Protein AF-A0A925E236-F1 (afdb_monomer)

Mean predicted aligned error: 4.49 Å

Nearest PDB structures (foldseek):
  7tbj-assembly1_A5  TM=5.707E-01  e=5.492E-01  Homo sapiens
  7tbl-assembly1_A6-7  TM=5.707E-01  e=6.095E-01  Homo sapiens
  5jr9-assembly1_B  TM=5.637E-01  e=1.027E+00  Nanoarchaeum equitans Kin4-M
  1key-assembly1_C-2  TM=3.580E-01  e=3.587E+00  Mus musculus

Radius of gyration: 16.03 Å; Cα contacts (8 Å, |Δi|>4): 100; chains: 1; bounding box: 38×28×46 Å

Sequence (121 aa):
MADESVRLQLEIAIEKIGSTVDITKTDLSWLEDPEWYAFQDACCDLVDYYAQHGDTVIGPLALGEYADFTRLLRKTLLFQEIDKQRSNQAEEASIFLEGWMDEIRKETMTNLRYQHPELDL

Structure (mmCIF, N/CA/C/O backbone):
data_AF-A0A925E236-F1
#
_entry.id   AF-A0A925E236-F1
#
loop_
_atom_site.group_PDB
_atom_site.id
_atom_site.type_symbol
_atom_site.label_atom_id
_atom_site.label_alt_id
_atom_site.label_comp_id
_atom_site.label_asym_id
_atom_site.label_entity_id
_atom_site.label_seq_id
_atom_site.pdbx_PDB_ins_code
_atom_site.Cartn_x
_atom_site.Cartn_y
_atom_site.Car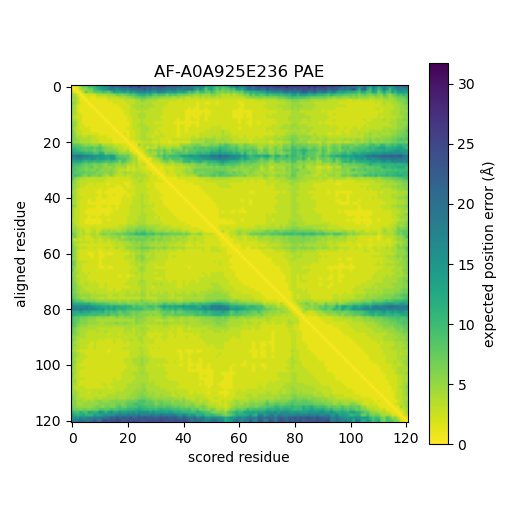tn_z
_atom_site.occupancy
_atom_site.B_iso_or_equiv
_atom_site.auth_seq_id
_atom_site.auth_comp_id
_atom_site.auth_asym_id
_atom_site.auth_atom_id
_atom_site.pdbx_PDB_model_num
ATOM 1 N N . MET A 1 1 ? 11.322 -1.315 -22.669 1.00 56.31 1 MET A N 1
ATOM 2 C CA . MET A 1 1 ? 10.174 -0.577 -22.107 1.00 56.31 1 MET A CA 1
ATOM 3 C C . MET A 1 1 ? 9.503 -1.515 -21.134 1.00 56.31 1 MET A C 1
ATOM 5 O O . MET A 1 1 ? 9.352 -2.677 -21.499 1.00 56.31 1 MET A O 1
ATOM 9 N N . ALA A 1 2 ? 9.211 -1.047 -19.921 1.00 67.19 2 ALA A N 1
ATOM 10 C CA . ALA A 1 2 ? 8.460 -1.823 -18.941 1.00 67.19 2 ALA A CA 1
ATOM 11 C C . ALA A 1 2 ? 7.095 -2.211 -19.531 1.00 67.19 2 ALA A C 1
ATOM 13 O O . ALA A 1 2 ? 6.510 -1.436 -20.295 1.00 67.19 2 ALA A O 1
ATOM 14 N N . ASP A 1 3 ? 6.628 -3.422 -19.234 1.00 77.12 3 ASP A N 1
ATOM 15 C CA . ASP A 1 3 ? 5.298 -3.860 -19.647 1.00 77.12 3 ASP A CA 1
ATOM 16 C C . ASP A 1 3 ? 4.260 -3.294 -18.676 1.00 77.12 3 ASP A C 1
ATOM 18 O O . ASP A 1 3 ? 3.951 -3.884 -17.640 1.00 77.12 3 ASP A O 1
ATOM 22 N N . GLU A 1 4 ? 3.713 -2.135 -19.039 1.00 84.81 4 GLU A N 1
ATOM 23 C CA . GLU A 1 4 ? 2.673 -1.447 -18.276 1.00 84.81 4 GLU A CA 1
ATOM 24 C C . GLU A 1 4 ? 1.451 -2.344 -17.999 1.00 84.81 4 GLU A C 1
ATOM 26 O O . GLU A 1 4 ? 0.767 -2.166 -16.989 1.00 84.81 4 GLU A O 1
ATOM 31 N N . SER A 1 5 ? 1.185 -3.344 -18.852 1.00 90.19 5 SER A N 1
ATOM 32 C CA . SER A 1 5 ? 0.070 -4.268 -18.647 1.00 90.19 5 SER A CA 1
ATOM 33 C C . SER A 1 5 ? 0.252 -5.123 -17.395 1.00 90.19 5 SER A C 1
ATOM 35 O O . SER A 1 5 ? -0.749 -5.485 -16.777 1.00 90.19 5 SER A O 1
ATOM 37 N N . VAL A 1 6 ? 1.489 -5.464 -17.023 1.00 92.44 6 VAL A N 1
ATOM 38 C CA . VAL A 1 6 ? 1.765 -6.259 -15.817 1.00 92.44 6 VAL A CA 1
ATOM 39 C C . VAL A 1 6 ? 1.564 -5.400 -14.572 1.00 92.44 6 VAL A C 1
ATOM 41 O O . VAL A 1 6 ? 0.830 -5.813 -13.674 1.00 92.44 6 VAL A O 1
ATOM 44 N N . ARG A 1 7 ? 2.113 -4.174 -14.556 1.00 94.56 7 ARG A N 1
ATOM 45 C CA . ARG A 1 7 ? 1.868 -3.195 -13.482 1.00 94.56 7 ARG A CA 1
ATOM 46 C C . ARG A 1 7 ? 0.376 -3.005 -13.240 1.00 94.56 7 ARG A C 1
ATOM 48 O O . ARG A 1 7 ? -0.093 -3.117 -12.112 1.00 94.56 7 ARG A O 1
ATOM 55 N N . LEU A 1 8 ? -0.375 -2.751 -14.313 1.00 95.50 8 LEU A N 1
ATOM 56 C CA . LEU A 1 8 ? -1.809 -2.495 -14.233 1.00 95.50 8 LEU A CA 1
ATOM 57 C C . LEU A 1 8 ? -2.582 -3.700 -13.678 1.00 95.50 8 LEU A C 1
ATOM 59 O O . LEU A 1 8 ? -3.527 -3.518 -12.917 1.00 95.50 8 LEU A O 1
ATOM 63 N N . GLN A 1 9 ? -2.196 -4.930 -14.030 1.00 96.00 9 GLN A N 1
ATOM 64 C CA . GLN A 1 9 ? -2.831 -6.134 -13.483 1.00 96.00 9 GLN A CA 1
ATOM 65 C C . GLN A 1 9 ? -2.595 -6.283 -11.978 1.00 96.00 9 GLN A C 1
ATOM 67 O O . GLN A 1 9 ? -3.537 -6.611 -11.257 1.00 96.00 9 GLN A O 1
ATOM 72 N N . LEU A 1 10 ? -1.373 -6.017 -11.510 1.00 96.06 10 LEU A N 1
ATOM 73 C CA . LEU A 1 10 ? -1.040 -6.027 -10.082 1.00 96.06 10 LEU A CA 1
ATOM 74 C C . LEU A 1 10 ? -1.807 -4.936 -9.331 1.00 96.06 10 LEU A C 1
ATOM 76 O O . LEU A 1 10 ? -2.403 -5.190 -8.293 1.00 96.06 10 LEU A O 1
ATOM 80 N N . GLU A 1 11 ? -1.881 -3.742 -9.904 1.00 96.25 11 GLU A N 1
ATOM 81 C CA . GLU A 1 11 ? -2.638 -2.622 -9.350 1.00 96.25 11 GLU A CA 1
ATOM 82 C C . GLU A 1 11 ? -4.142 -2.895 -9.232 1.00 96.25 11 GLU A C 1
ATOM 84 O O . GLU A 1 11 ? -4.738 -2.619 -8.193 1.00 96.25 11 GLU A O 1
ATOM 89 N N . ILE A 1 12 ? -4.753 -3.487 -10.262 1.00 96.62 12 ILE A N 1
ATOM 90 C CA . ILE A 1 12 ? -6.156 -3.923 -10.213 1.00 96.62 12 ILE A CA 1
ATOM 91 C C . ILE A 1 12 ? -6.344 -5.015 -9.152 1.00 96.62 12 ILE A C 1
ATOM 93 O O . ILE A 1 12 ? -7.386 -5.066 -8.498 1.00 96.62 12 ILE A O 1
ATOM 97 N N . ALA A 1 13 ? -5.366 -5.909 -8.978 1.00 95.62 13 ALA A N 1
ATOM 98 C CA . ALA A 1 13 ? -5.424 -6.928 -7.938 1.00 95.62 13 ALA A CA 1
ATOM 99 C C . ALA A 1 13 ? -5.382 -6.299 -6.537 1.00 95.62 13 ALA A C 1
ATOM 101 O O . ALA A 1 13 ? -6.215 -6.662 -5.709 1.00 95.62 13 ALA A O 1
ATOM 102 N N . ILE A 1 14 ? -4.495 -5.326 -6.304 1.00 95.88 14 ILE A N 1
ATOM 103 C CA . ILE A 1 14 ? -4.415 -4.575 -5.044 1.00 95.88 14 ILE A CA 1
ATOM 104 C C . ILE A 1 14 ? -5.738 -3.862 -4.761 1.00 95.88 14 ILE A C 1
ATOM 106 O O . ILE A 1 14 ? -6.302 -4.084 -3.698 1.00 95.88 14 ILE A O 1
ATOM 110 N N . GLU A 1 15 ? -6.278 -3.084 -5.707 1.00 95.56 15 GLU A N 1
ATOM 111 C CA . GLU A 1 15 ? -7.568 -2.385 -5.542 1.00 95.56 15 GLU A CA 1
ATOM 112 C C . GLU A 1 15 ? -8.700 -3.375 -5.225 1.00 95.56 15 GLU A C 1
ATOM 114 O O . GLU A 1 15 ? -9.493 -3.196 -4.296 1.00 95.56 15 GLU A O 1
ATOM 119 N N . LYS A 1 16 ? -8.757 -4.490 -5.962 1.00 95.19 16 LYS A N 1
ATOM 120 C CA . LYS A 1 16 ? -9.777 -5.514 -5.746 1.00 95.19 16 LYS A CA 1
ATOM 121 C C . LYS A 1 16 ? -9.661 -6.144 -4.360 1.00 95.19 16 LYS A C 1
ATOM 123 O O . LYS A 1 16 ? -10.688 -6.310 -3.710 1.00 95.19 16 LYS A O 1
ATOM 128 N N . ILE A 1 17 ? -8.461 -6.509 -3.913 1.00 94.44 17 ILE A N 1
ATOM 129 C CA . ILE A 1 17 ? -8.253 -7.111 -2.589 1.00 94.44 17 ILE A CA 1
ATOM 130 C C . ILE A 1 17 ? -8.497 -6.069 -1.490 1.00 94.44 17 ILE A C 1
ATOM 132 O O . ILE A 1 17 ? -9.215 -6.361 -0.536 1.00 94.44 17 ILE A O 1
ATOM 136 N N . GLY A 1 18 ? -8.011 -4.839 -1.659 1.00 91.62 18 GLY A N 1
ATOM 137 C CA . GLY A 1 18 ? -8.254 -3.715 -0.752 1.00 91.62 18 GLY A CA 1
ATOM 138 C C . GLY A 1 18 ? -9.745 -3.482 -0.516 1.00 91.62 18 GLY A C 1
ATOM 139 O O . GLY A 1 18 ? -10.185 -3.388 0.628 1.00 91.62 18 GLY A O 1
ATOM 140 N N . SER A 1 19 ? -10.558 -3.555 -1.576 1.00 90.75 19 SER A N 1
ATOM 141 C CA . SER A 1 19 ? -12.022 -3.443 -1.481 1.00 90.75 19 SER A CA 1
ATOM 142 C C . SER A 1 19 ? -12.709 -4.569 -0.690 1.00 90.75 19 SER A C 1
ATOM 144 O O . SER A 1 19 ? -13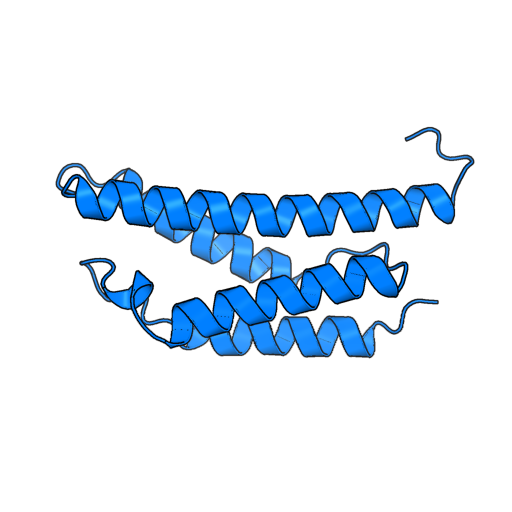.866 -4.418 -0.291 1.00 90.75 19 SER A O 1
ATOM 146 N N . THR A 1 20 ? -12.026 -5.700 -0.466 1.00 91.50 20 THR A N 1
ATOM 147 C CA . THR A 1 20 ? -12.540 -6.823 0.340 1.00 91.50 20 THR A CA 1
ATOM 148 C C . THR A 1 20 ? -12.169 -6.735 1.815 1.00 91.50 20 THR A C 1
ATOM 150 O O . THR A 1 20 ? -12.780 -7.428 2.626 1.00 91.50 20 THR A O 1
ATOM 153 N N . VAL A 1 21 ? -11.218 -5.871 2.179 1.00 88.12 21 VAL A N 1
ATOM 154 C CA . VAL A 1 21 ? -10.866 -5.625 3.577 1.00 88.12 21 VAL A CA 1
ATOM 155 C C . VAL A 1 21 ? -12.034 -4.906 4.251 1.00 88.12 21 VAL A C 1
ATOM 157 O O . VAL A 1 21 ? -12.415 -3.802 3.857 1.00 88.12 21 VAL A O 1
ATOM 160 N N . ASP A 1 22 ? -12.623 -5.520 5.279 1.00 83.00 22 ASP A N 1
ATOM 161 C CA . ASP A 1 22 ? -13.780 -4.950 5.974 1.00 83.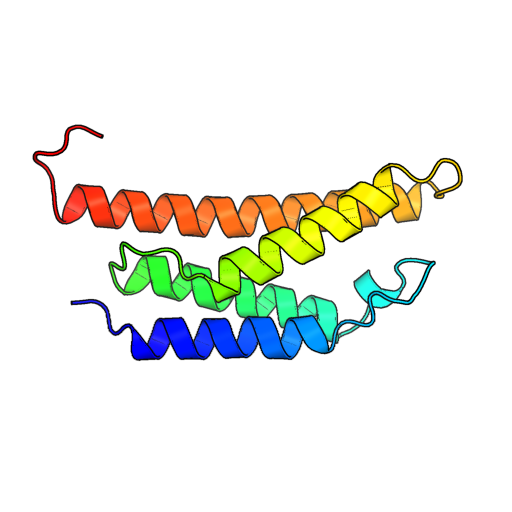00 22 ASP A CA 1
ATOM 162 C C . ASP A 1 22 ? -13.373 -3.834 6.949 1.00 83.00 22 ASP A C 1
ATOM 164 O O . ASP A 1 22 ? -13.381 -3.969 8.175 1.00 83.00 22 ASP A O 1
ATOM 168 N N . ILE A 1 23 ? -13.065 -2.674 6.376 1.00 77.69 23 ILE A N 1
ATOM 169 C CA . ILE A 1 23 ? -12.673 -1.466 7.105 1.00 77.69 23 ILE A CA 1
ATOM 170 C C . ILE A 1 23 ? -13.807 -0.851 7.941 1.00 77.69 23 ILE A C 1
ATOM 172 O O . ILE A 1 23 ? -13.590 0.136 8.646 1.00 77.69 23 ILE A O 1
ATOM 176 N N . THR A 1 24 ? -15.029 -1.391 7.854 1.00 74.44 24 THR A N 1
ATOM 177 C CA . THR A 1 24 ? -16.178 -0.907 8.634 1.00 74.44 24 THR A CA 1
ATOM 178 C C . THR A 1 24 ? -16.183 -1.449 10.059 1.00 74.44 24 THR A C 1
ATOM 180 O O . THR A 1 24 ? -16.873 -0.898 10.923 1.00 74.44 24 THR A O 1
ATOM 183 N N . LYS A 1 25 ? -15.374 -2.480 10.333 1.00 70.88 25 LYS A N 1
ATOM 184 C CA . LYS A 1 25 ? -15.181 -3.010 11.681 1.00 70.88 25 LYS A CA 1
ATOM 185 C C . LYS A 1 25 ? -14.492 -1.959 12.548 1.00 70.88 25 LYS A C 1
ATOM 187 O O . LYS A 1 25 ? -13.306 -1.660 12.408 1.00 70.88 25 LYS A O 1
ATOM 192 N N . THR A 1 26 ? -15.270 -1.389 13.463 1.00 64.50 26 THR A N 1
ATOM 193 C CA . THR A 1 26 ? -14.858 -0.286 14.344 1.00 64.50 26 THR A CA 1
ATOM 194 C C . THR A 1 26 ? -13.740 -0.658 15.312 1.00 64.50 26 THR A C 1
ATOM 196 O O . THR A 1 26 ? -13.113 0.226 15.882 1.00 64.50 26 THR A O 1
ATOM 199 N N . ASP A 1 27 ? -13.505 -1.950 15.524 1.00 68.56 27 ASP A N 1
ATOM 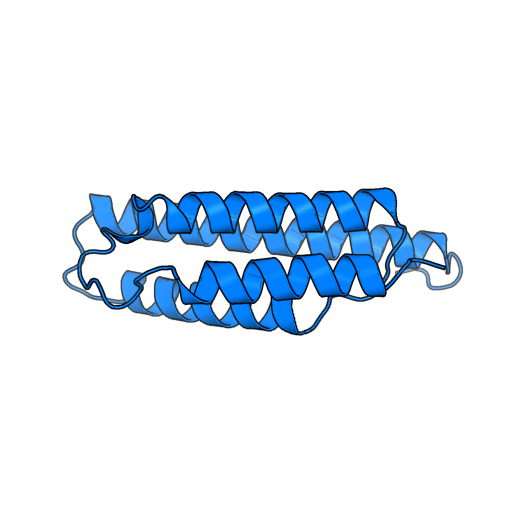200 C CA . ASP A 1 27 ? -12.509 -2.479 16.453 1.00 68.56 27 ASP A CA 1
ATOM 201 C C . ASP A 1 27 ? -11.167 -2.822 15.789 1.00 68.56 27 ASP A C 1
ATOM 203 O O . ASP A 1 27 ? -10.304 -3.387 16.456 1.00 68.56 27 ASP A O 1
ATOM 207 N N . LEU A 1 28 ? -10.982 -2.508 14.500 1.00 80.25 28 LEU A N 1
ATOM 208 C CA . LEU A 1 28 ? -9.798 -2.886 13.714 1.00 80.25 28 LEU A CA 1
ATOM 209 C C . LEU A 1 28 ? -9.518 -4.392 13.678 1.00 80.25 28 LEU A C 1
ATOM 211 O O . LEU A 1 28 ? -8.404 -4.795 13.353 1.00 80.25 28 LEU A O 1
ATOM 215 N N . SER A 1 29 ? -10.510 -5.237 13.970 1.00 82.00 29 SER A N 1
ATOM 216 C CA . SER A 1 29 ? -10.358 -6.690 13.824 1.00 82.00 29 SER A CA 1
ATOM 217 C C . SER A 1 29 ? -10.021 -7.098 12.388 1.00 82.00 29 SER A C 1
ATOM 219 O O . SER A 1 29 ? -9.418 -8.143 12.182 1.00 82.00 29 SER A O 1
ATOM 221 N N . TRP A 1 30 ? -10.302 -6.234 11.408 1.00 81.56 30 TRP A N 1
ATOM 222 C CA . TRP A 1 30 ? -9.889 -6.429 10.023 1.00 81.56 30 TRP A CA 1
ATOM 223 C C . TRP A 1 30 ? -8.371 -6.469 9.807 1.00 81.56 30 TRP A C 1
ATOM 225 O O . TRP A 1 30 ? -7.926 -7.037 8.819 1.00 81.56 30 TRP A O 1
ATOM 235 N N . LEU A 1 31 ? -7.558 -5.946 10.733 1.00 85.56 31 LEU A N 1
ATOM 236 C CA . LEU A 1 31 ? -6.095 -6.097 10.687 1.00 85.56 31 LEU A CA 1
ATOM 237 C C . LEU A 1 31 ? -5.629 -7.534 10.967 1.00 85.56 31 LEU A C 1
ATOM 239 O O . LEU A 1 31 ? -4.467 -7.862 10.744 1.00 85.56 31 LEU A O 1
ATOM 243 N N . GLU A 1 32 ? -6.520 -8.381 11.474 1.00 86.00 32 GLU A N 1
ATOM 244 C CA . GLU A 1 32 ? -6.283 -9.805 11.715 1.00 86.00 32 GLU A CA 1
ATOM 245 C C . GLU A 1 32 ? -7.003 -10.674 10.667 1.00 86.00 32 GLU A C 1
ATOM 247 O O . GLU A 1 32 ? -6.859 -11.900 10.675 1.00 86.00 32 GLU A O 1
ATOM 252 N N . ASP A 1 33 ? -7.768 -10.057 9.759 1.00 88.81 33 ASP A N 1
ATOM 253 C CA . ASP A 1 33 ? -8.495 -10.771 8.718 1.00 88.81 33 ASP A CA 1
ATOM 254 C C . ASP A 1 33 ? -7.535 -11.262 7.615 1.00 88.81 33 ASP A C 1
ATOM 256 O O . ASP A 1 33 ? -6.587 -10.560 7.243 1.00 88.81 33 ASP A O 1
ATOM 260 N N . PRO A 1 34 ? -7.789 -12.444 7.022 1.00 91.25 34 PRO A N 1
ATOM 261 C CA . PRO A 1 34 ? -7.010 -12.964 5.897 1.00 91.25 34 PRO A CA 1
ATOM 262 C C . PRO A 1 34 ? -6.885 -11.992 4.717 1.00 91.25 34 PRO A C 1
ATOM 264 O O . PRO A 1 34 ? -5.857 -11.964 4.043 1.00 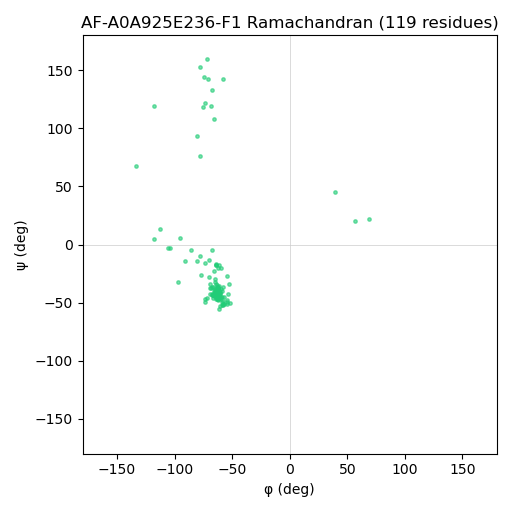91.25 34 PRO A O 1
ATOM 267 N N . GLU A 1 35 ? -7.918 -11.189 4.468 1.00 92.69 35 GLU A N 1
ATOM 268 C CA 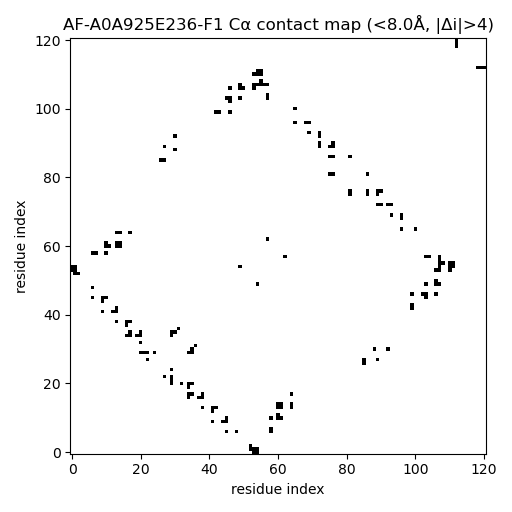. GLU A 1 35 ? -7.975 -10.214 3.381 1.00 92.69 35 GLU A CA 1
ATOM 269 C C . GLU A 1 35 ? -6.926 -9.108 3.540 1.00 92.69 35 GLU A C 1
ATOM 271 O O . GLU A 1 35 ? -6.356 -8.655 2.547 1.00 92.69 35 GLU A O 1
ATOM 276 N N . TRP A 1 36 ? -6.613 -8.707 4.776 1.00 93.56 36 TRP A N 1
ATOM 277 C CA . TRP A 1 36 ? -5.555 -7.734 5.037 1.00 93.56 36 TRP A CA 1
ATOM 278 C C . TRP A 1 36 ? -4.175 -8.303 4.705 1.00 93.56 36 TRP A C 1
ATOM 280 O O . TRP A 1 36 ? -3.386 -7.641 4.036 1.00 93.56 36 TRP A O 1
ATOM 290 N N . TYR A 1 37 ? -3.893 -9.549 5.086 1.00 93.88 37 TYR A N 1
ATOM 291 C CA . TYR A 1 37 ? -2.633 -10.202 4.718 1.00 93.88 37 TYR A CA 1
ATOM 292 C C . TYR A 1 37 ? -2.511 -10.397 3.203 1.00 93.88 37 TYR A C 1
ATOM 294 O O . TYR A 1 37 ? -1.464 -10.110 2.632 1.00 93.88 37 TYR A O 1
ATOM 302 N N . ALA A 1 38 ? -3.598 -10.787 2.531 1.00 95.25 38 ALA A N 1
ATOM 303 C CA . ALA A 1 38 ? -3.621 -10.887 1.074 1.00 95.25 38 ALA A CA 1
ATOM 304 C C . ALA A 1 38 ? -3.363 -9.531 0.390 1.00 95.25 38 ALA A C 1
ATOM 306 O O . ALA A 1 38 ? -2.709 -9.478 -0.651 1.00 95.25 38 ALA A O 1
ATOM 307 N N . PHE A 1 39 ? -3.856 -8.433 0.972 1.00 95.75 39 PHE A N 1
ATOM 308 C CA . PHE A 1 39 ? -3.549 -7.083 0.503 1.00 95.75 39 PHE A CA 1
ATOM 309 C C . PHE A 1 39 ? -2.055 -6.768 0.659 1.00 95.75 39 PHE A C 1
ATOM 311 O O . PHE A 1 39 ? -1.436 -6.272 -0.280 1.00 95.75 39 PHE A O 1
ATOM 318 N N . GLN A 1 40 ? -1.456 -7.096 1.810 1.00 95.44 40 GLN A N 1
ATOM 319 C CA . GLN A 1 40 ? -0.024 -6.888 2.038 1.00 95.44 40 GLN A CA 1
ATOM 320 C C . GLN A 1 40 ? 0.848 -7.671 1.049 1.00 95.44 40 GLN A C 1
ATOM 322 O O . GLN A 1 40 ? 1.807 -7.118 0.510 1.00 95.44 40 GLN A O 1
ATOM 327 N N . ASP A 1 41 ? 0.494 -8.926 0.774 1.00 96.75 41 ASP A N 1
ATOM 328 C CA . ASP A 1 41 ? 1.202 -9.765 -0.195 1.00 96.75 41 ASP A CA 1
ATOM 329 C C . ASP A 1 41 ? 1.129 -9.164 -1.609 1.00 96.75 41 ASP A C 1
ATOM 331 O O . ASP A 1 41 ? 2.153 -9.029 -2.277 1.00 96.75 41 ASP A O 1
ATOM 335 N N . ALA A 1 42 ? -0.048 -8.693 -2.038 1.00 96.44 42 ALA A N 1
ATOM 336 C CA . ALA A 1 42 ? -0.209 -8.041 -3.340 1.00 96.44 42 ALA A CA 1
ATOM 337 C C . ALA A 1 42 ? 0.608 -6.737 -3.459 1.00 96.44 42 ALA A C 1
ATOM 339 O O . ALA A 1 42 ? 1.147 -6.419 -4.521 1.00 96.44 42 ALA A O 1
ATOM 340 N N . CYS A 1 43 ? 0.737 -5.986 -2.363 1.00 96.75 43 CYS A N 1
ATOM 341 C CA . CYS A 1 43 ? 1.608 -4.815 -2.291 1.00 96.75 43 CYS A CA 1
ATOM 342 C C . CYS A 1 43 ? 3.088 -5.190 -2.488 1.00 96.75 43 CYS A C 1
ATOM 344 O O . CYS A 1 43 ? 3.798 -4.503 -3.230 1.00 96.75 43 CYS A O 1
ATOM 346 N N . CYS A 1 44 ? 3.546 -6.288 -1.877 1.00 96.06 44 CYS A N 1
ATOM 347 C CA . CYS A 1 44 ? 4.899 -6.816 -2.071 1.00 96.06 44 CYS A CA 1
ATOM 348 C C . CYS A 1 44 ? 5.143 -7.255 -3.524 1.00 96.06 44 CYS A C 1
ATOM 350 O O . CYS A 1 44 ? 6.171 -6.890 -4.094 1.00 96.06 44 CYS A O 1
ATOM 352 N N . ASP A 1 45 ? 4.181 -7.935 -4.158 1.00 96.44 45 ASP A N 1
ATOM 353 C CA . ASP A 1 45 ? 4.279 -8.328 -5.573 1.00 96.44 45 ASP A CA 1
ATOM 354 C C . ASP A 1 45 ? 4.486 -7.110 -6.496 1.00 96.44 45 ASP A C 1
ATOM 356 O O . ASP A 1 45 ? 5.241 -7.165 -7.473 1.00 96.44 45 ASP A O 1
ATOM 360 N N . LEU A 1 46 ? 3.848 -5.975 -6.181 1.00 96.31 46 LEU A N 1
ATOM 361 C CA . LEU A 1 46 ? 4.041 -4.736 -6.934 1.00 96.31 46 LEU A CA 1
ATOM 362 C C . LEU A 1 46 ? 5.441 -4.136 -6.731 1.00 96.31 46 LEU A C 1
ATOM 364 O O . LEU A 1 46 ? 6.024 -3.634 -7.692 1.00 96.31 46 LEU A O 1
ATOM 368 N N . VAL A 1 47 ? 6.011 -4.206 -5.524 1.00 96.06 47 VAL A N 1
ATOM 369 C CA . VAL A 1 47 ? 7.405 -3.779 -5.278 1.00 96.06 47 VAL A CA 1
ATOM 370 C C . VAL A 1 47 ? 8.373 -4.617 -6.110 1.00 96.06 47 VAL A C 1
ATOM 372 O O . VAL A 1 47 ? 9.229 -4.061 -6.803 1.00 96.06 47 VAL A O 1
ATOM 375 N N . ASP A 1 48 ? 8.189 -5.938 -6.110 1.00 95.50 48 ASP A N 1
ATOM 376 C CA . ASP A 1 48 ? 9.005 -6.860 -6.901 1.00 95.50 48 ASP A CA 1
ATOM 377 C C . ASP A 1 48 ? 8.918 -6.552 -8.400 1.00 95.50 48 ASP A C 1
ATOM 379 O O . ASP A 1 48 ? 9.931 -6.590 -9.107 1.00 95.50 48 ASP A O 1
ATOM 383 N N . TYR A 1 49 ? 7.736 -6.170 -8.894 1.00 95.38 49 TYR A N 1
ATOM 384 C CA . TYR A 1 49 ? 7.585 -5.702 -10.268 1.00 95.38 49 TYR A CA 1
ATOM 385 C C . TYR A 1 49 ? 8.480 -4.487 -10.565 1.00 95.38 49 TYR A C 1
ATOM 387 O O . TYR A 1 49 ? 9.234 -4.531 -11.545 1.00 95.38 49 TYR A O 1
ATOM 395 N N . TYR A 1 50 ? 8.448 -3.436 -9.733 1.00 94.50 50 TYR A N 1
ATOM 396 C CA . TYR A 1 50 ? 9.255 -2.224 -9.947 1.00 94.50 50 TYR A CA 1
ATOM 397 C C . TYR A 1 50 ? 10.760 -2.503 -9.914 1.00 94.50 50 TYR A C 1
ATOM 399 O O . TYR A 1 50 ? 11.497 -1.960 -10.743 1.00 94.50 50 TYR A O 1
ATOM 407 N N . ALA A 1 51 ? 11.204 -3.384 -9.014 1.00 92.31 51 ALA A N 1
ATOM 408 C CA . ALA A 1 51 ? 12.601 -3.801 -8.917 1.00 92.31 51 ALA A CA 1
ATOM 409 C C . ALA A 1 51 ? 13.083 -4.569 -10.166 1.00 92.31 51 ALA A C 1
ATOM 411 O O . ALA A 1 51 ? 14.261 -4.521 -10.520 1.00 92.31 51 ALA A O 1
ATOM 412 N N . GLN A 1 52 ? 12.185 -5.284 -10.854 1.00 92.50 52 GLN A N 1
ATOM 413 C CA . GLN A 1 52 ? 12.537 -6.163 -11.977 1.00 92.50 52 GLN A CA 1
ATOM 414 C C . GLN A 1 52 ? 12.360 -5.523 -13.361 1.00 92.50 52 GLN A C 1
ATOM 416 O O . GLN A 1 52 ? 13.098 -5.858 -14.289 1.00 92.50 52 GLN A O 1
ATOM 421 N N . HIS A 1 53 ? 11.381 -4.630 -13.530 1.00 89.94 53 HIS A N 1
ATOM 422 C CA . HIS A 1 53 ? 10.919 -4.213 -14.863 1.00 89.94 53 HIS A CA 1
ATOM 423 C C . HIS A 1 53 ? 11.406 -2.832 -15.302 1.00 89.94 53 HIS A C 1
ATOM 425 O O . HIS A 1 53 ? 11.161 -2.432 -16.443 1.00 89.94 53 HIS A O 1
ATOM 431 N N . GLY A 1 54 ? 12.136 -2.111 -14.446 1.00 86.19 54 GLY A N 1
ATOM 432 C CA . GLY A 1 54 ? 12.686 -0.810 -14.814 1.00 86.19 54 GLY A CA 1
ATOM 433 C C . GLY A 1 54 ? 11.614 0.270 -14.997 1.00 86.19 54 GLY A C 1
ATOM 434 O O . GLY A 1 54 ? 11.837 1.220 -15.747 1.00 86.19 54 GLY A O 1
ATOM 435 N N . ASP A 1 55 ? 10.431 0.095 -14.403 1.00 91.62 55 ASP A N 1
ATOM 436 C CA . ASP A 1 55 ? 9.323 1.041 -14.535 1.00 91.62 55 ASP A CA 1
ATOM 437 C C . ASP A 1 55 ? 9.630 2.337 -13.767 1.00 91.62 55 ASP A C 1
ATOM 439 O O . ASP A 1 55 ? 10.251 2.320 -12.701 1.00 91.62 55 ASP A O 1
ATOM 443 N N . THR A 1 56 ? 9.226 3.466 -14.342 1.00 92.31 56 THR A N 1
ATOM 444 C CA . THR A 1 56 ? 9.489 4.825 -13.847 1.00 92.31 56 THR A CA 1
ATOM 445 C C . THR A 1 56 ? 8.209 5.581 -13.506 1.00 92.31 56 THR A C 1
ATOM 447 O O . THR A 1 56 ? 8.266 6.753 -13.125 1.00 92.31 56 THR A O 1
ATOM 450 N N . VAL A 1 57 ? 7.053 4.919 -13.591 1.00 92.12 57 VAL A N 1
ATOM 451 C CA . VAL A 1 57 ? 5.749 5.512 -13.298 1.00 92.12 57 VAL A CA 1
ATOM 452 C C . VAL A 1 57 ? 5.102 4.793 -12.124 1.00 92.12 57 VAL A C 1
ATOM 454 O O . VAL A 1 57 ? 4.784 3.611 -12.220 1.00 92.12 57 VAL A O 1
ATOM 457 N N . ILE A 1 58 ? 4.837 5.523 -11.037 1.00 93.12 58 ILE A N 1
ATOM 458 C CA . ILE A 1 58 ? 3.959 5.042 -9.962 1.00 93.12 58 ILE A CA 1
ATOM 459 C C . ILE A 1 58 ? 2.520 5.098 -10.462 1.00 93.12 58 ILE A C 1
ATOM 461 O O . ILE A 1 58 ? 2.042 6.171 -10.843 1.00 93.12 58 ILE A O 1
ATOM 465 N N . GLY A 1 59 ? 1.824 3.966 -10.474 1.00 93.38 59 GLY A N 1
ATOM 466 C CA . GLY A 1 59 ? 0.466 3.957 -10.988 1.00 93.38 59 GLY A CA 1
ATOM 467 C C . GLY A 1 59 ? -0.587 4.513 -10.035 1.00 93.38 59 GLY A C 1
ATOM 468 O O . GLY A 1 59 ? -0.442 4.477 -8.809 1.00 93.38 59 GLY A O 1
ATOM 469 N N . PRO A 1 60 ? -1.683 5.039 -10.604 1.00 93.25 60 PRO A N 1
ATOM 470 C CA . PRO A 1 60 ? -2.692 5.768 -9.850 1.00 93.25 60 PRO A CA 1
ATOM 471 C C . PRO A 1 60 ? -3.519 4.880 -8.915 1.00 93.25 60 PRO A C 1
ATOM 473 O O . PRO A 1 60 ? -3.989 5.380 -7.898 1.00 93.25 60 PRO A O 1
ATOM 476 N N . LEU A 1 61 ? -3.696 3.592 -9.229 1.00 95.06 61 LEU A N 1
ATOM 477 C CA . LEU A 1 61 ? -4.490 2.681 -8.398 1.00 95.06 61 LEU A CA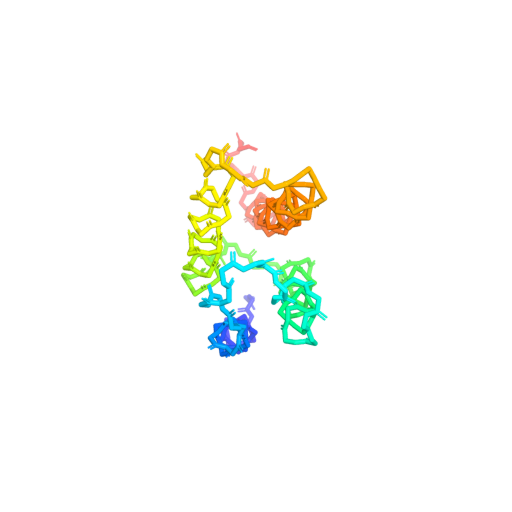 1
ATOM 478 C C . LEU A 1 61 ? -3.761 2.352 -7.089 1.00 95.06 61 LEU A C 1
ATOM 480 O O . LEU A 1 61 ? -4.337 2.509 -6.016 1.00 95.06 61 LEU A O 1
ATOM 484 N N . ALA A 1 62 ? -2.465 2.024 -7.158 1.00 93.25 62 ALA A N 1
ATOM 485 C CA . ALA A 1 62 ? -1.637 1.826 -5.965 1.00 93.25 62 ALA A CA 1
ATOM 486 C C . ALA A 1 62 ? -1.589 3.087 -5.082 1.00 93.25 62 ALA A C 1
ATOM 488 O O . ALA A 1 62 ? -1.682 3.002 -3.858 1.00 93.25 62 ALA A O 1
ATOM 489 N N . LEU A 1 63 ? -1.500 4.273 -5.699 1.00 95.00 63 LEU A N 1
ATOM 490 C CA . LEU A 1 63 ? -1.568 5.550 -4.979 1.00 95.00 63 LEU A CA 1
ATOM 491 C C . LEU A 1 63 ? -2.930 5.788 -4.317 1.00 95.00 63 LEU A C 1
ATOM 493 O O . LEU A 1 63 ? -2.974 6.341 -3.216 1.00 95.00 63 LEU A O 1
ATOM 497 N N . GLY A 1 64 ? -4.023 5.407 -4.982 1.00 94.62 64 GLY A N 1
ATOM 498 C CA . GLY A 1 64 ? -5.380 5.503 -4.448 1.00 94.62 64 GLY A CA 1
ATOM 499 C C . GLY A 1 64 ? -5.541 4.673 -3.178 1.00 94.62 64 GLY A C 1
ATOM 500 O O . GLY A 1 64 ? -5.887 5.219 -2.132 1.00 94.62 64 GLY A O 1
ATOM 501 N N . GLU A 1 65 ? -5.176 3.394 -3.249 1.00 94.44 65 GLU A N 1
ATOM 502 C CA . GLU A 1 65 ? -5.247 2.458 -2.122 1.00 94.44 65 GLU A CA 1
ATOM 503 C C . GLU A 1 65 ? -4.380 2.911 -0.943 1.00 94.44 65 GLU A C 1
ATOM 505 O O . GLU A 1 65 ? -4.854 2.991 0.193 1.00 94.44 65 GLU A O 1
ATOM 510 N N . TYR A 1 66 ? -3.137 3.325 -1.210 1.00 96.12 66 TYR A N 1
ATOM 511 C CA . TYR A 1 66 ? -2.281 3.928 -0.189 1.00 96.12 66 TYR A CA 1
ATOM 512 C C . TYR A 1 66 ? -2.964 5.125 0.486 1.00 96.12 66 TYR A C 1
ATOM 514 O O . TYR A 1 66 ? -3.066 5.182 1.712 1.00 96.12 66 TYR A O 1
ATOM 522 N N . ALA A 1 67 ? -3.485 6.075 -0.296 1.00 94.38 67 ALA A N 1
ATOM 523 C CA . ALA A 1 67 ? -4.123 7.269 0.246 1.00 94.38 67 ALA A CA 1
ATOM 524 C C . ALA A 1 67 ? -5.363 6.946 1.095 1.00 94.38 67 ALA A C 1
ATOM 526 O O . ALA A 1 67 ? -5.603 7.613 2.110 1.00 94.38 67 ALA A O 1
ATOM 527 N N . ASP A 1 68 ? -6.147 5.948 0.698 1.00 92.19 68 ASP A N 1
ATOM 528 C CA . ASP A 1 68 ? -7.377 5.566 1.379 1.00 92.19 68 ASP A CA 1
ATOM 529 C C . ASP A 1 68 ? -7.100 4.845 2.699 1.00 92.19 68 ASP A C 1
ATOM 531 O O . ASP A 1 68 ? -7.592 5.296 3.744 1.00 92.19 68 ASP A O 1
ATOM 535 N N . PHE A 1 69 ? -6.231 3.831 2.700 1.00 92.88 69 PHE A N 1
ATOM 536 C CA . PHE A 1 69 ? -5.839 3.137 3.927 1.00 92.88 69 PHE A CA 1
ATOM 537 C C . PHE A 1 69 ? -5.062 4.043 4.890 1.00 92.88 69 PHE A C 1
ATOM 539 O O . PHE A 1 69 ? -5.358 4.064 6.087 1.00 92.88 69 PHE A O 1
ATOM 546 N N . THR A 1 70 ? -4.137 4.882 4.404 1.00 93.44 70 THR A N 1
ATOM 547 C CA . THR A 1 70 ? -3.445 5.857 5.264 1.00 93.44 70 THR A CA 1
ATOM 548 C C . THR A 1 70 ? -4.432 6.837 5.899 1.00 93.44 70 THR A C 1
ATOM 550 O O . THR A 1 70 ? -4.315 7.168 7.083 1.00 93.44 70 THR A O 1
ATOM 553 N N . ARG A 1 71 ? -5.435 7.317 5.152 1.00 91.12 71 ARG A N 1
ATOM 554 C CA . ARG A 1 71 ? -6.458 8.219 5.703 1.00 91.12 71 ARG A CA 1
ATOM 555 C C . ARG A 1 71 ? -7.305 7.523 6.763 1.00 91.12 71 ARG A C 1
ATOM 557 O O . ARG A 1 71 ? -7.644 8.160 7.762 1.00 91.12 71 ARG A O 1
ATOM 564 N N . LEU A 1 72 ? -7.656 6.259 6.546 1.00 89.50 72 LEU A N 1
ATOM 565 C CA . LEU A 1 72 ? -8.392 5.446 7.507 1.00 89.50 72 LEU A CA 1
ATOM 566 C C . LEU A 1 72 ? -7.592 5.274 8.804 1.00 89.50 72 LEU A C 1
ATOM 568 O O . LEU A 1 72 ? -8.071 5.671 9.864 1.00 89.50 72 LEU A O 1
ATOM 572 N N . LEU A 1 73 ? -6.357 4.778 8.718 1.00 90.81 73 LEU A N 1
ATOM 573 C CA . LEU A 1 73 ? -5.502 4.532 9.884 1.00 90.81 73 LEU A CA 1
ATOM 574 C C . LEU A 1 73 ? -5.206 5.815 10.666 1.00 90.81 73 LEU A C 1
ATOM 576 O O . LEU A 1 73 ? -5.272 5.823 11.892 1.00 90.81 73 LEU A O 1
ATOM 580 N N . ARG A 1 74 ? -4.982 6.943 9.982 1.00 89.81 74 ARG A N 1
ATOM 581 C CA . ARG A 1 74 ? -4.823 8.242 10.657 1.00 89.81 74 ARG A CA 1
ATOM 582 C C . ARG A 1 74 ? -6.066 8.653 11.438 1.00 89.81 74 ARG A C 1
ATOM 584 O O . ARG A 1 74 ? -5.936 9.168 12.542 1.00 89.81 74 ARG A O 1
ATOM 591 N N . LYS A 1 75 ? -7.269 8.446 10.891 1.00 87.81 75 LYS A N 1
ATOM 592 C CA . LYS A 1 75 ? -8.516 8.730 11.624 1.00 87.81 75 LYS A CA 1
ATOM 593 C C . LYS A 1 75 ? -8.641 7.845 12.861 1.00 87.81 75 LYS A C 1
ATOM 595 O O . LYS A 1 75 ? -9.009 8.348 13.916 1.00 87.81 75 LYS A O 1
ATOM 600 N N . THR A 1 76 ? -8.302 6.568 12.723 1.00 85.56 76 THR A N 1
ATOM 601 C CA . THR A 1 76 ? -8.279 5.593 13.814 1.00 85.56 76 THR A CA 1
ATOM 602 C C . THR A 1 76 ? -7.328 6.012 14.936 1.00 85.56 76 THR A C 1
ATOM 604 O O . THR A 1 76 ? -7.735 6.068 16.091 1.00 85.56 76 THR A O 1
ATOM 607 N N . LEU A 1 77 ? -6.089 6.386 14.603 1.00 87.94 77 LEU A N 1
ATOM 608 C CA . LEU A 1 77 ? -5.071 6.807 15.576 1.00 87.94 77 LEU A CA 1
ATOM 609 C C . LEU A 1 77 ? -5.416 8.120 16.297 1.00 87.94 77 LEU A C 1
ATOM 611 O O . LEU A 1 77 ? -4.926 8.379 17.391 1.00 87.94 77 LEU A O 1
ATOM 615 N N . LEU A 1 78 ? -6.266 8.960 15.700 1.00 86.81 78 LEU A N 1
ATOM 616 C CA . LEU A 1 78 ? -6.752 10.199 16.315 1.00 86.81 78 LEU A CA 1
ATOM 617 C C . LEU A 1 78 ? -7.978 9.988 17.219 1.00 86.81 78 LEU A C 1
ATOM 619 O O . LEU A 1 78 ? -8.443 10.944 17.847 1.00 86.81 78 LEU A O 1
ATOM 623 N N . PHE A 1 79 ? -8.524 8.772 17.287 1.00 84.56 79 PHE A N 1
ATOM 624 C CA . PHE A 1 79 ? -9.691 8.473 18.106 1.00 84.56 79 PHE A CA 1
ATOM 625 C C . PHE A 1 79 ? -9.300 8.398 19.590 1.00 84.56 79 PHE A C 1
ATOM 627 O O . PHE A 1 79 ? -8.500 7.561 19.993 1.00 84.56 79 PHE A O 1
ATOM 634 N N . GLN A 1 80 ? -9.867 9.281 20.420 1.00 70.56 80 GLN A N 1
ATOM 635 C CA . GLN A 1 80 ? -9.426 9.501 21.810 1.00 70.56 80 GLN A CA 1
ATOM 636 C C . GLN A 1 80 ? -9.603 8.292 22.746 1.00 70.56 80 GLN A C 1
ATOM 638 O O . GLN A 1 80 ? -9.005 8.266 23.819 1.00 70.56 80 GLN A O 1
ATOM 643 N N . GLU A 1 81 ? -10.414 7.309 22.355 1.00 82.44 81 GLU A N 1
ATOM 644 C CA . GLU A 1 81 ? -10.782 6.150 23.179 1.00 82.44 81 GLU A CA 1
ATOM 645 C C . GLU A 1 81 ? -10.217 4.822 22.647 1.00 82.44 81 GLU A C 1
ATOM 647 O O . GLU A 1 81 ? -10.641 3.756 23.090 1.00 82.44 81 GLU A O 1
ATOM 652 N N . ILE A 1 82 ? -9.267 4.859 21.704 1.00 83.19 82 ILE A N 1
ATOM 653 C CA . ILE A 1 82 ? -8.622 3.637 21.215 1.00 83.19 82 ILE A CA 1
ATOM 654 C C . ILE A 1 82 ? -7.763 3.005 22.319 1.00 83.19 82 ILE A C 1
ATOM 656 O O . ILE A 1 82 ? -6.990 3.682 23.002 1.00 83.19 82 ILE A O 1
ATOM 660 N N . ASP A 1 83 ? -7.893 1.694 22.518 1.00 87.25 83 ASP A N 1
ATOM 661 C CA . ASP A 1 83 ? -7.015 0.992 23.446 1.00 87.25 83 ASP A CA 1
ATOM 662 C C . ASP A 1 83 ? -5.588 0.873 22.884 1.00 87.25 83 ASP A C 1
ATOM 664 O O . ASP A 1 83 ? -5.330 0.976 21.683 1.00 87.25 83 ASP A O 1
ATOM 668 N N . LYS A 1 84 ? -4.625 0.642 23.781 1.00 86.38 84 LYS A N 1
ATOM 669 C CA . LYS A 1 84 ? -3.200 0.631 23.431 1.00 86.38 84 LYS A CA 1
ATOM 670 C C . LYS A 1 84 ? -2.833 -0.461 22.420 1.00 86.38 84 LYS A C 1
ATOM 672 O O . LYS A 1 84 ? -1.967 -0.230 21.584 1.00 86.38 84 LYS A O 1
ATOM 677 N N . GLN A 1 85 ? -3.446 -1.642 22.505 1.00 85.75 85 GLN A N 1
ATOM 678 C CA . GLN A 1 85 ? -3.135 -2.731 21.579 1.00 85.75 85 GLN A CA 1
ATOM 679 C C . GLN A 1 85 ? -3.596 -2.362 20.167 1.00 85.75 85 GLN A C 1
ATOM 681 O O . GLN A 1 85 ? -2.840 -2.538 19.215 1.00 85.75 85 GLN A O 1
ATOM 686 N N . ARG A 1 86 ? -4.792 -1.784 20.043 1.00 82.81 86 ARG A N 1
ATOM 687 C CA . ARG A 1 86 ? -5.329 -1.320 18.759 1.00 82.81 86 ARG A CA 1
ATOM 688 C C . ARG A 1 86 ? -4.553 -0.137 18.185 1.00 82.81 86 ARG A C 1
ATOM 690 O O . ARG A 1 86 ? -4.319 -0.106 16.981 1.00 82.81 86 ARG A O 1
ATOM 697 N N . SER A 1 87 ? -4.080 0.781 19.031 1.00 88.75 87 SER A N 1
ATOM 698 C CA . SER A 1 87 ? -3.158 1.846 18.608 1.00 88.75 87 SER A CA 1
ATOM 699 C C . SER A 1 87 ? -1.886 1.266 17.990 1.00 88.75 87 SER A C 1
ATOM 701 O O . SER A 1 87 ? -1.521 1.649 16.885 1.00 88.75 87 SER A O 1
ATOM 703 N N . ASN A 1 88 ? -1.259 0.289 18.654 1.00 89.75 88 ASN A N 1
ATOM 704 C CA . ASN A 1 88 ? -0.053 -0.358 18.137 1.00 89.75 88 ASN A CA 1
ATOM 705 C C . ASN A 1 88 ? -0.310 -1.063 16.795 1.00 89.75 88 ASN A C 1
ATOM 707 O O . ASN A 1 88 ? 0.489 -0.929 15.878 1.00 89.75 88 ASN A O 1
ATOM 711 N N . GLN A 1 89 ? -1.431 -1.777 16.649 1.00 89.00 89 GLN A N 1
ATOM 712 C CA . GLN A 1 89 ? -1.773 -2.446 15.387 1.00 89.00 89 GLN A CA 1
ATOM 713 C C . GLN A 1 89 ? -2.002 -1.446 14.244 1.00 89.00 89 GLN A C 1
ATOM 715 O O . GLN A 1 89 ? -1.552 -1.669 13.122 1.00 89.00 89 GLN A O 1
ATOM 720 N N . ALA A 1 90 ? -2.671 -0.322 14.516 1.00 90.81 90 ALA A N 1
ATOM 721 C CA . ALA A 1 90 ? -2.849 0.737 13.527 1.00 90.81 90 ALA A CA 1
ATOM 722 C C . ALA A 1 90 ? -1.519 1.422 13.157 1.00 90.81 90 ALA A C 1
ATOM 724 O O . ALA A 1 90 ? -1.317 1.770 11.993 1.00 90.81 90 ALA A O 1
ATOM 725 N N . GLU A 1 91 ? -0.607 1.593 14.119 1.00 92.69 91 GLU A N 1
ATOM 726 C CA . GLU A 1 91 ? 0.757 2.076 13.872 1.00 92.69 91 GLU A CA 1
ATOM 727 C C . GLU A 1 91 ? 1.550 1.096 12.999 1.00 92.69 91 GLU A C 1
ATOM 729 O O . GLU A 1 91 ? 2.136 1.516 12.004 1.00 92.69 91 GLU A O 1
ATOM 734 N N . GLU A 1 92 ? 1.520 -0.203 13.304 1.00 92.62 92 GLU A N 1
ATOM 735 C CA . GLU A 1 92 ? 2.172 -1.251 12.505 1.00 92.62 92 GLU A CA 1
ATOM 736 C C . GLU A 1 92 ? 1.646 -1.276 11.063 1.00 92.62 92 GLU A C 1
ATOM 738 O O . GLU A 1 92 ? 2.430 -1.298 10.113 1.00 92.62 92 GLU A O 1
ATOM 743 N N . ALA A 1 93 ? 0.325 -1.189 10.883 1.00 94.00 93 ALA A N 1
ATOM 744 C CA . ALA A 1 93 ? -0.291 -1.095 9.563 1.00 94.00 93 ALA A CA 1
ATOM 745 C C . ALA A 1 93 ? 0.118 0.186 8.814 1.00 94.00 93 ALA A C 1
ATOM 747 O O . ALA A 1 93 ? 0.344 0.154 7.604 1.00 94.00 93 ALA A O 1
ATOM 748 N N . SER A 1 94 ? 0.254 1.312 9.523 1.00 94.88 94 SER A N 1
ATOM 749 C CA . SER A 1 94 ? 0.716 2.573 8.931 1.00 94.88 94 SER A CA 1
ATOM 750 C C . SER A 1 94 ? 2.171 2.470 8.481 1.00 94.88 94 SER A C 1
ATOM 752 O O . SER A 1 94 ? 2.490 2.881 7.368 1.00 94.88 94 SER A O 1
ATOM 754 N N . ILE A 1 95 ? 3.035 1.876 9.309 1.00 96.06 95 ILE A N 1
ATOM 755 C CA . ILE A 1 95 ? 4.447 1.631 8.987 1.00 96.06 95 ILE A CA 1
ATOM 756 C C . ILE A 1 95 ? 4.566 0.728 7.758 1.00 96.06 95 ILE A C 1
ATOM 758 O O . ILE A 1 95 ? 5.385 1.000 6.883 1.00 96.06 95 ILE A O 1
ATOM 762 N N . PHE A 1 96 ? 3.739 -0.317 7.662 1.00 95.94 96 PHE A N 1
ATOM 763 C CA . PHE A 1 96 ? 3.703 -1.182 6.486 1.00 95.94 96 PHE A CA 1
ATOM 764 C C . PHE A 1 96 ? 3.391 -0.390 5.205 1.00 95.94 96 PHE A C 1
ATOM 766 O O . PHE A 1 96 ? 4.149 -0.472 4.241 1.00 95.94 96 PHE A O 1
ATOM 773 N N . LEU A 1 97 ? 2.313 0.404 5.198 1.00 96.62 97 LEU A N 1
ATOM 774 C CA . LEU A 1 97 ? 1.909 1.185 4.021 1.00 96.62 97 LEU A CA 1
ATOM 775 C C . LEU A 1 97 ? 2.966 2.215 3.615 1.00 96.62 97 LEU A C 1
ATOM 777 O O . LEU A 1 97 ? 3.227 2.397 2.426 1.00 96.62 97 LEU A O 1
ATOM 781 N N . GLU A 1 98 ? 3.561 2.893 4.598 1.00 96.94 98 GLU A N 1
ATOM 782 C CA . GLU A 1 98 ? 4.643 3.852 4.370 1.00 96.94 98 GLU A CA 1
ATOM 783 C C . GLU A 1 98 ? 5.870 3.158 3.770 1.00 96.94 98 GLU A C 1
ATOM 785 O O . GLU A 1 98 ? 6.391 3.623 2.757 1.00 96.94 98 GLU A O 1
ATOM 790 N N . GLY A 1 99 ? 6.280 2.016 4.329 1.00 97.62 99 GLY A N 1
ATOM 791 C CA . GLY A 1 99 ? 7.403 1.227 3.823 1.00 97.62 99 GLY A CA 1
ATOM 792 C C . GLY A 1 99 ? 7.170 0.711 2.403 1.00 97.62 99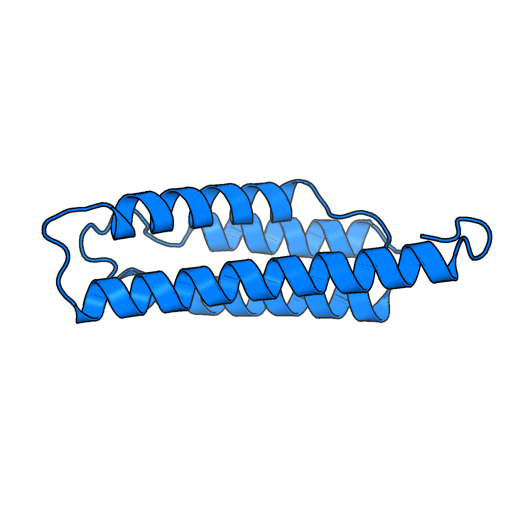 GLY A C 1
ATOM 793 O O . GLY A 1 99 ? 8.044 0.841 1.548 1.00 97.62 99 GLY A O 1
ATOM 794 N N . TRP A 1 100 ? 5.973 0.193 2.126 1.00 96.62 100 TRP A N 1
ATOM 795 C CA . TRP A 1 100 ? 5.579 -0.263 0.795 1.00 96.62 100 TRP A CA 1
ATOM 796 C C . TRP A 1 100 ? 5.692 0.851 -0.258 1.00 96.62 100 TRP A C 1
ATOM 798 O O . TRP A 1 100 ? 6.336 0.674 -1.295 1.00 96.62 100 TRP A O 1
ATOM 808 N N . MET A 1 101 ? 5.109 2.020 0.017 1.00 97.44 101 MET A N 1
ATOM 809 C CA . MET A 1 101 ? 5.129 3.141 -0.924 1.00 97.44 101 MET A CA 1
ATOM 810 C C . MET A 1 101 ? 6.532 3.749 -1.078 1.00 97.44 101 MET A C 1
ATOM 812 O O . MET A 1 101 ? 6.909 4.180 -2.173 1.00 97.44 101 MET A O 1
ATOM 816 N N . ASP A 1 102 ? 7.332 3.766 -0.009 1.00 97.75 102 ASP A N 1
ATOM 817 C CA . ASP A 1 102 ? 8.723 4.213 -0.064 1.00 97.75 102 ASP A CA 1
ATOM 818 C C . ASP A 1 102 ? 9.588 3.308 -0.952 1.00 97.75 102 ASP A C 1
ATOM 820 O O . ASP A 1 102 ? 10.414 3.833 -1.707 1.00 97.75 102 ASP A O 1
ATOM 824 N N . GLU A 1 103 ? 9.380 1.987 -0.922 1.00 97.62 103 GLU A N 1
ATOM 825 C CA . GLU A 1 103 ? 10.073 1.046 -1.810 1.00 97.62 103 GLU A CA 1
ATOM 826 C C . GLU A 1 103 ? 9.657 1.238 -3.275 1.00 97.62 103 GLU A C 1
ATOM 828 O O . GLU A 1 103 ? 10.529 1.406 -4.130 1.00 97.62 103 GLU A O 1
ATOM 833 N N . ILE A 1 104 ? 8.355 1.364 -3.576 1.00 96.19 104 ILE A N 1
ATOM 834 C CA . ILE A 1 104 ? 7.894 1.708 -4.937 1.00 96.19 104 ILE A CA 1
ATOM 835 C C . ILE A 1 104 ? 8.568 2.994 -5.425 1.00 96.19 104 ILE A C 1
ATOM 837 O O . ILE A 1 104 ? 9.123 3.035 -6.527 1.00 96.19 104 ILE A O 1
ATOM 841 N N . ARG A 1 105 ? 8.562 4.053 -4.605 1.00 96.00 105 ARG A N 1
ATOM 842 C CA . ARG A 1 105 ? 9.197 5.332 -4.950 1.00 96.00 105 ARG A CA 1
ATOM 843 C C . ARG A 1 105 ? 10.693 5.160 -5.201 1.00 96.00 105 ARG A C 1
ATOM 845 O O . ARG A 1 105 ? 11.216 5.730 -6.158 1.00 96.00 105 ARG A O 1
ATOM 852 N N . LYS A 1 106 ? 11.392 4.423 -4.340 1.00 96.06 106 LYS A N 1
ATOM 853 C CA . LYS A 1 106 ? 12.837 4.196 -4.440 1.00 96.06 106 LYS A CA 1
ATOM 854 C C . LYS A 1 106 ? 13.204 3.468 -5.729 1.00 96.06 106 LYS A C 1
ATOM 856 O O . LYS A 1 106 ? 14.112 3.923 -6.428 1.00 96.06 106 LYS A O 1
ATOM 861 N N . GLU A 1 107 ? 12.502 2.391 -6.062 1.00 95.75 107 GLU A N 1
ATOM 862 C CA . GLU A 1 107 ? 12.764 1.626 -7.282 1.00 95.75 107 GLU A CA 1
ATOM 863 C C . GLU A 1 107 ? 12.423 2.453 -8.527 1.00 95.75 107 GLU A C 1
ATOM 865 O O . GLU A 1 107 ? 13.245 2.588 -9.433 1.00 95.75 107 GLU A O 1
ATOM 870 N N . THR A 1 108 ? 11.285 3.154 -8.513 1.00 93.94 108 THR A N 1
ATOM 871 C CA . THR A 1 108 ? 10.891 4.096 -9.576 1.00 93.94 108 THR A CA 1
ATOM 872 C C . THR A 1 108 ? 11.970 5.158 -9.830 1.00 93.94 108 THR A C 1
ATOM 874 O O . THR A 1 108 ? 12.360 5.403 -10.974 1.00 93.94 108 THR A O 1
ATOM 877 N N . MET A 1 109 ? 12.500 5.779 -8.769 1.00 93.56 109 MET A N 1
ATOM 878 C CA . MET A 1 109 ? 13.559 6.790 -8.875 1.00 93.56 109 MET A CA 1
ATOM 879 C C . MET A 1 109 ? 14.892 6.202 -9.339 1.00 93.56 109 MET A C 1
ATOM 881 O O . MET A 1 109 ? 15.612 6.840 -10.109 1.00 93.56 109 MET A O 1
ATOM 885 N N . THR A 1 110 ? 15.225 4.992 -8.891 1.00 92.88 110 THR A N 1
ATOM 886 C CA . THR A 1 110 ? 16.419 4.266 -9.343 1.00 92.88 110 THR A CA 1
ATOM 887 C C . THR A 1 110 ? 16.349 4.011 -10.847 1.00 92.88 110 THR A C 1
ATOM 889 O O . THR A 1 110 ? 17.291 4.329 -11.576 1.00 92.88 110 THR A O 1
ATOM 892 N N . ASN A 1 111 ? 15.202 3.535 -11.327 1.00 92.31 111 ASN A N 1
ATOM 893 C CA . ASN A 1 111 ? 14.955 3.275 -12.740 1.00 92.31 111 ASN A CA 1
ATOM 894 C C . ASN A 1 111 ? 14.985 4.559 -13.577 1.00 92.31 111 ASN A C 1
ATOM 896 O O . ASN A 1 111 ? 15.585 4.578 -14.654 1.00 92.31 111 ASN A O 1
ATOM 900 N N . LEU A 1 112 ? 14.407 5.653 -13.067 1.00 91.88 112 LEU A N 1
ATOM 901 C CA . LEU A 1 112 ? 14.415 6.950 -13.743 1.00 91.88 112 LEU A CA 1
ATOM 902 C C . LEU A 1 112 ? 15.844 7.474 -13.923 1.00 91.88 112 LEU A C 1
ATOM 904 O O . LEU A 1 112 ? 16.218 7.860 -15.027 1.00 91.88 112 LEU A O 1
ATOM 908 N N . ARG A 1 113 ? 16.666 7.422 -12.867 1.00 90.31 113 ARG A N 1
ATOM 909 C CA . ARG A 1 113 ? 18.087 7.804 -12.923 1.00 90.31 113 ARG A CA 1
ATOM 910 C C . ARG A 1 113 ? 18.887 6.927 -13.882 1.00 90.31 113 ARG A C 1
ATOM 912 O O . ARG A 1 113 ? 19.761 7.429 -14.579 1.00 90.31 113 ARG A O 1
ATOM 919 N N . TYR A 1 114 ? 18.595 5.627 -13.929 1.00 89.12 114 TYR A N 1
ATOM 920 C CA . TYR A 1 114 ? 19.263 4.708 -14.850 1.00 89.12 114 TYR A CA 1
ATOM 921 C C . TYR A 1 114 ? 18.946 5.027 -16.319 1.00 89.12 114 TYR A C 1
ATOM 923 O O . TYR A 1 114 ? 19.832 4.971 -17.169 1.00 89.12 114 TYR A O 1
ATOM 931 N N . GLN A 1 115 ? 17.691 5.375 -16.618 1.00 87.62 115 GLN A N 1
ATOM 932 C CA . GLN A 1 115 ? 17.249 5.724 -17.972 1.00 87.62 115 GLN A CA 1
ATOM 933 C C . GLN A 1 115 ? 17.675 7.136 -18.393 1.00 87.62 115 GLN A C 1
ATOM 935 O O . GLN A 1 115 ? 17.852 7.382 -19.586 1.00 87.62 115 GLN A O 1
ATOM 940 N N . HIS A 1 116 ? 17.862 8.029 -17.420 1.00 89.00 116 HIS A N 1
ATOM 941 C CA . HIS A 1 116 ? 18.173 9.440 -17.619 1.00 89.00 116 HIS A CA 1
ATOM 942 C C . HIS A 1 116 ? 19.332 9.905 -16.719 1.00 89.00 116 HIS A C 1
ATOM 944 O O . HIS A 1 116 ? 19.127 10.707 -15.798 1.00 89.00 116 HIS A O 1
ATOM 950 N N . PRO A 1 117 ? 20.566 9.416 -16.952 1.00 84.12 117 PRO A N 1
ATOM 951 C CA . PRO A 1 117 ? 21.730 9.773 -16.138 1.00 84.12 117 PRO A CA 1
ATOM 952 C C . PRO A 1 117 ? 22.061 11.274 -16.178 1.00 84.12 117 PRO A C 1
ATOM 954 O O . PRO A 1 117 ? 22.778 11.773 -15.316 1.00 84.12 117 PRO A O 1
ATOM 957 N N . GLU A 1 118 ? 21.546 12.004 -17.167 1.00 86.75 118 GLU A N 1
ATOM 958 C CA . GLU A 1 118 ? 21.712 13.445 -17.334 1.00 86.75 118 GLU A CA 1
ATOM 959 C C . GLU A 1 118 ? 20.906 14.304 -16.351 1.00 86.75 118 GLU A C 1
ATOM 961 O O . GLU A 1 118 ? 21.177 15.499 -16.249 1.00 86.75 118 GLU A O 1
ATOM 966 N N . LEU A 1 119 ? 19.908 13.739 -15.662 1.00 77.19 119 LEU A N 1
ATOM 967 C CA . LEU A 1 119 ? 18.977 14.532 -14.855 1.00 77.19 119 LEU A CA 1
ATOM 968 C C . LEU A 1 119 ? 19.537 14.983 -13.493 1.00 77.19 119 LEU A C 1
ATOM 970 O O . LEU A 1 119 ? 18.895 15.816 -12.864 1.00 77.19 119 LEU A O 1
ATOM 974 N N . ASP A 1 120 ? 20.702 14.484 -13.059 1.00 65.31 120 ASP A N 1
ATOM 975 C CA . ASP A 1 120 ? 21.379 14.827 -11.785 1.00 65.31 120 ASP A CA 1
ATOM 976 C C . ASP A 1 120 ? 20.399 14.986 -10.592 1.00 65.31 120 ASP A C 1
ATOM 978 O O . ASP A 1 120 ? 20.424 15.969 -9.848 1.00 65.31 120 ASP A O 1
ATOM 982 N N . LEU A 1 121 ? 19.464 14.026 -10.479 1.00 62.47 121 LEU A N 1
ATOM 983 C CA . LEU A 1 121 ? 18.404 13.934 -9.458 1.00 62.47 121 LEU A CA 1
ATOM 984 C C . LEU A 1 121 ? 18.867 13.189 -8.212 1.00 62.47 121 LEU A C 1
ATOM 986 O O . LEU A 1 121 ? 19.565 12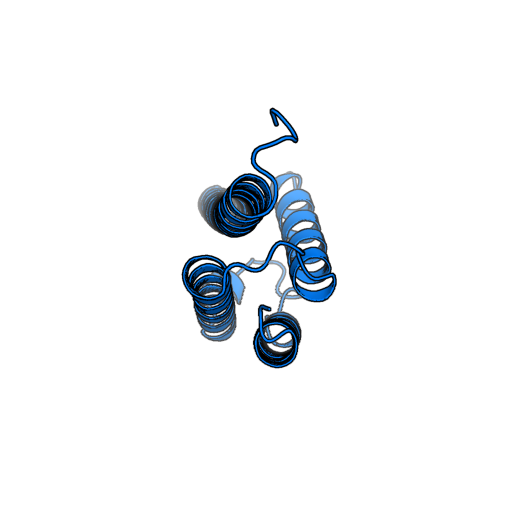.165 -8.366 1.00 62.47 121 LEU A O 1
#

Solvent-accessible surface area (backbone atoms only — not comparable to full-atom values): 6733 Å² total; per-residue (Å²): 131,50,65,63,70,59,56,51,51,44,29,52,48,32,49,55,36,51,73,62,39,55,78,80,45,89,78,54,60,37,77,75,34,71,44,39,56,53,28,53,52,41,52,50,55,47,40,54,45,33,70,71,46,56,34,62,72,88,55,70,53,55,51,48,51,50,53,51,53,51,53,50,42,53,54,55,70,67,41,92,80,64,53,71,68,57,45,51,52,42,50,53,53,47,51,49,54,52,52,55,53,50,48,42,51,51,31,21,52,50,28,41,44,70,78,39,71,85,66,82,122

pLDDT: mean 89.74, std 8.16, range [56.31, 97.75]

Foldseek 3Di:
DFDVVVLVVLLVQLLVLLVVQPLVPLLVCSLVDPSVVSNLVSLVVNLVSLQPRLAQDDDPSLVVSLVVLLVSLVVSCPDPPHDPVSNVSSVVVNVSSVVSVVSSNVSNVVSVCVVCVPPVD

Secondary structure (DSSP, 8-state):
---HHHHHHHHHHHHHHHTTS-TT-TT-GGGGSHHHHHHHHHHHHHHHHHHHH------HHHHHHHHHHHHHHHHHHT-TT--HHHHHHHHHHHHHHHHHHHHHHHHHHHHHHHH-GGG--